Protein AF-A0A2S1FM77-F1 (afdb_monomer)

Mean predicted aligned error: 2.36 Å

Organism: Acinetobacter baumannii (NCBI:txid470)

Radius of gyration: 13.74 Å; Cα contacts (8 Å, |Δi|>4): 172; chains: 1; bounding box: 35×31×36 Å

pLDDT: mean 96.91, std 3.91, range [63.06, 98.75]

Sequence (110 aa):
DTTTPIAMARTVAKVLYGGALTSTSTHTIERWLIGNQTGDATLRAGFPKDWVVGEKTGTCANGGRNDIGFFKAQERDYAVAVYTTAPKLSAVERDELVASVGQVITQLIL

Structure (mmCIF, N/CA/C/O backbone):
data_AF-A0A2S1FM77-F1
#
_entry.id   AF-A0A2S1FM77-F1
#
loop_
_atom_site.group_PDB
_atom_site.id
_atom_site.type_symbol
_atom_site.label_atom_id
_atom_site.label_alt_id
_atom_site.label_comp_id
_atom_site.label_asym_id
_atom_site.label_entity_id
_atom_site.label_seq_id
_atom_site.pdbx_PDB_ins_code
_atom_site.Cartn_x
_atom_site.Cartn_y
_atom_site.Cartn_z
_atom_site.occupancy
_atom_site.B_iso_or_equiv
_atom_site.auth_seq_id
_atom_site.auth_comp_id
_atom_site.auth_asym_id
_atom_site.auth_atom_id
_atom_site.pdbx_PDB_model_num
ATOM 1 N N . ASP A 1 1 ? 19.752 3.960 3.082 1.00 63.06 1 ASP A N 1
ATOM 2 C CA . ASP A 1 1 ? 18.667 4.087 4.066 1.00 63.06 1 ASP A CA 1
ATOM 3 C C . ASP A 1 1 ? 17.465 3.290 3.569 1.00 63.06 1 ASP A C 1
ATOM 5 O O . ASP A 1 1 ? 17.129 3.422 2.397 1.00 63.06 1 ASP A O 1
ATOM 9 N N . THR A 1 2 ? 16.918 2.388 4.387 1.00 89.50 2 THR A N 1
ATOM 10 C CA . THR A 1 2 ? 15.870 1.409 4.018 1.00 89.50 2 THR A CA 1
ATOM 11 C C . THR A 1 2 ? 15.046 1.006 5.246 1.00 89.50 2 THR A C 1
ATOM 13 O O . THR A 1 2 ? 15.523 1.122 6.370 1.00 89.50 2 THR A O 1
ATOM 16 N N . THR A 1 3 ? 13.850 0.446 5.040 1.00 96.25 3 THR A N 1
ATOM 17 C CA . THR A 1 3 ? 12.989 -0.123 6.097 1.00 96.25 3 THR A CA 1
ATOM 18 C C . THR A 1 3 ? 12.638 -1.588 5.802 1.00 96.25 3 THR A C 1
ATOM 20 O O . THR A 1 3 ? 13.032 -2.123 4.768 1.00 96.25 3 THR A O 1
ATOM 23 N N . THR A 1 4 ? 11.882 -2.238 6.690 1.00 97.88 4 THR A N 1
ATOM 24 C CA . THR A 1 4 ? 11.302 -3.573 6.467 1.00 97.88 4 THR A CA 1
ATOM 25 C C . THR A 1 4 ? 9.772 -3.499 6.374 1.00 97.88 4 THR A C 1
ATOM 27 O O . THR A 1 4 ? 9.171 -2.610 6.987 1.00 97.88 4 THR A O 1
ATOM 30 N N . PRO A 1 5 ? 9.105 -4.441 5.674 1.00 98.12 5 PRO A N 1
ATOM 31 C CA . PRO A 1 5 ? 7.643 -4.460 5.583 1.00 98.12 5 PRO A CA 1
ATOM 32 C C . PRO A 1 5 ? 6.954 -4.472 6.954 1.00 98.12 5 PRO A C 1
ATOM 34 O O . PRO A 1 5 ? 6.034 -3.695 7.191 1.00 98.12 5 PRO A O 1
ATOM 37 N N . ILE A 1 6 ? 7.446 -5.281 7.901 1.00 98.31 6 ILE A N 1
ATOM 38 C CA . ILE A 1 6 ? 6.863 -5.361 9.249 1.00 98.31 6 ILE A CA 1
ATOM 39 C C . ILE A 1 6 ? 7.032 -4.059 10.041 1.00 98.31 6 ILE A C 1
ATOM 41 O O . ILE A 1 6 ? 6.113 -3.651 10.752 1.00 98.31 6 ILE A O 1
ATOM 45 N N . ALA A 1 7 ? 8.180 -3.385 9.912 1.00 98.50 7 ALA A N 1
ATOM 46 C CA . ALA A 1 7 ? 8.389 -2.090 10.549 1.00 98.50 7 ALA A CA 1
ATOM 47 C C . ALA A 1 7 ? 7.437 -1.041 9.962 1.00 98.50 7 ALA A C 1
ATOM 49 O O . ALA A 1 7 ? 6.811 -0.298 10.714 1.00 98.50 7 ALA A O 1
ATOM 50 N N . MET A 1 8 ? 7.265 -1.023 8.637 1.00 98.62 8 MET A N 1
ATOM 51 C CA . MET A 1 8 ? 6.369 -0.074 7.982 1.00 98.62 8 MET A CA 1
ATOM 52 C C . MET A 1 8 ? 4.892 -0.333 8.302 1.00 98.62 8 MET A C 1
ATOM 54 O O . MET A 1 8 ? 4.183 0.608 8.643 1.00 98.62 8 MET A O 1
ATOM 58 N N . ALA A 1 9 ? 4.431 -1.587 8.291 1.00 98.56 9 ALA A N 1
ATOM 59 C CA . ALA A 1 9 ? 3.055 -1.920 8.668 1.00 98.56 9 ALA A CA 1
ATOM 60 C C . ALA A 1 9 ? 2.738 -1.485 10.112 1.00 98.56 9 ALA A C 1
ATOM 62 O O . ALA A 1 9 ? 1.681 -0.914 10.376 1.00 98.56 9 ALA A O 1
ATOM 63 N N . ARG A 1 10 ? 3.685 -1.668 11.046 1.00 98.44 10 ARG A N 1
ATOM 64 C CA . ARG A 1 10 ? 3.561 -1.164 12.426 1.00 98.44 10 ARG A CA 1
ATOM 65 C C . ARG A 1 10 ? 3.515 0.360 12.488 1.00 98.44 10 ARG A C 1
ATOM 67 O O . ARG A 1 10 ? 2.738 0.904 13.267 1.00 98.44 10 ARG A O 1
ATOM 74 N N . THR A 1 11 ? 4.315 1.048 11.676 1.00 98.31 11 THR A N 1
ATOM 75 C CA . THR A 1 11 ? 4.266 2.513 11.567 1.00 98.31 11 THR A CA 1
ATOM 76 C C . THR A 1 11 ? 2.908 2.983 11.061 1.00 98.31 11 THR A C 1
ATOM 78 O O . THR A 1 11 ? 2.317 3.859 11.685 1.00 98.31 11 THR A O 1
ATOM 81 N N . VAL A 1 12 ? 2.377 2.374 9.996 1.00 98.44 12 VAL A N 1
ATOM 82 C CA . VAL A 1 12 ? 1.045 2.702 9.467 1.00 98.44 12 VAL A CA 1
ATOM 83 C C . VAL A 1 12 ? -0.027 2.482 10.535 1.00 98.44 12 VAL A C 1
ATOM 85 O O . VAL A 1 12 ? -0.800 3.395 10.814 1.00 98.44 12 VAL A O 1
ATOM 88 N N . ALA A 1 13 ? -0.016 1.331 11.214 1.00 98.19 13 ALA A N 1
ATOM 89 C CA . ALA A 1 13 ? -0.941 1.059 12.314 1.00 98.19 13 ALA A CA 1
ATOM 90 C C . ALA A 1 13 ? -0.826 2.097 13.443 1.00 98.19 13 ALA A C 1
ATOM 92 O O . ALA A 1 13 ? -1.834 2.544 13.979 1.00 98.19 13 ALA A O 1
ATOM 93 N N . LYS A 1 14 ? 0.391 2.532 13.793 1.00 97.81 14 LYS A N 1
ATOM 94 C CA . LYS A 1 14 ? 0.604 3.540 14.839 1.00 97.81 14 LYS A CA 1
ATOM 95 C C . LYS A 1 14 ? 0.093 4.928 14.430 1.00 97.81 14 LYS A C 1
ATOM 97 O O . LYS A 1 14 ? -0.480 5.628 15.263 1.00 97.81 14 LYS A O 1
ATOM 102 N N . VAL A 1 15 ? 0.302 5.315 13.172 1.00 97.62 15 VAL A N 1
ATOM 103 C CA . VAL A 1 15 ? -0.158 6.595 12.607 1.00 97.62 15 VAL A CA 1
ATOM 104 C C . VAL A 1 15 ? -1.683 6.653 12.539 1.00 97.62 15 VAL A C 1
ATOM 106 O O . VAL A 1 15 ? -2.262 7.667 12.921 1.00 97.62 15 VAL A O 1
ATOM 109 N N . LEU A 1 16 ? -2.323 5.573 12.086 1.00 97.00 16 LEU A N 1
ATOM 110 C CA . LEU A 1 16 ? -3.769 5.545 11.871 1.00 97.00 16 LEU A CA 1
ATOM 111 C C . LEU A 1 16 ? -4.551 5.198 13.142 1.00 97.00 16 LEU A C 1
ATOM 113 O O . LEU A 1 16 ? -5.560 5.825 13.435 1.00 97.00 16 LEU A O 1
ATOM 117 N N . TYR A 1 17 ? -4.066 4.248 13.940 1.00 95.38 17 TYR A N 1
ATOM 118 C CA . TYR A 1 17 ? -4.851 3.644 15.025 1.00 95.38 17 TYR A CA 1
ATOM 119 C C . TYR A 1 17 ? -4.169 3.721 16.399 1.00 95.38 17 TYR A C 1
ATOM 121 O O . TYR A 1 17 ? -4.797 3.464 17.421 1.00 95.38 17 TYR A O 1
ATOM 129 N N . GLY A 1 18 ? -2.881 4.076 16.454 1.00 94.38 18 GLY A N 1
ATOM 130 C CA . GLY A 1 18 ? -2.071 4.042 17.679 1.00 94.38 18 GLY A CA 1
ATOM 131 C C . GLY A 1 18 ? -1.905 5.378 18.407 1.00 94.38 18 GLY A C 1
ATOM 132 O O . GLY A 1 18 ? -1.037 5.477 19.271 1.00 94.38 18 GLY A O 1
ATOM 133 N N . GLY A 1 19 ? -2.668 6.414 18.043 1.00 94.69 19 GLY A N 1
ATOM 134 C CA . GLY A 1 19 ? -2.646 7.712 18.731 1.00 94.69 19 GLY A CA 1
ATOM 135 C C . GLY A 1 19 ? -1.368 8.536 18.533 1.00 94.69 19 GLY A C 1
ATOM 136 O O . GLY A 1 19 ? -1.085 9.423 19.332 1.00 94.69 19 GLY A O 1
ATOM 137 N N . ALA A 1 20 ? -0.577 8.269 17.485 1.00 96.38 20 ALA A N 1
ATOM 138 C CA . ALA A 1 20 ? 0.589 9.101 17.162 1.00 96.38 20 ALA A CA 1
ATOM 139 C C . ALA A 1 20 ? 0.220 10.513 16.676 1.00 96.38 20 ALA A C 1
AT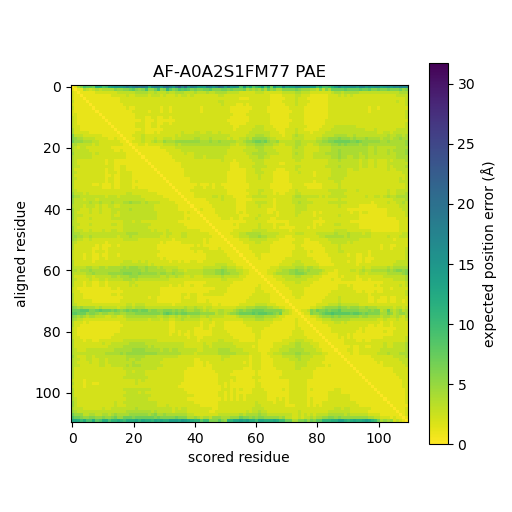OM 141 O O . ALA A 1 20 ? 1.072 11.400 16.681 1.00 96.38 20 ALA A O 1
ATOM 142 N N . LEU A 1 21 ? -1.027 10.709 16.244 1.00 97.56 21 LEU A N 1
ATOM 143 C CA . LEU A 1 21 ? -1.567 11.965 15.742 1.00 97.56 21 LEU A CA 1
ATOM 144 C C . LEU A 1 21 ? -2.858 12.325 16.483 1.00 97.56 21 LEU A C 1
ATOM 146 O O . LEU A 1 21 ? -3.490 11.480 17.116 1.00 97.56 21 LEU A O 1
ATOM 150 N N . THR A 1 22 ? -3.267 13.591 16.375 1.00 98.12 22 THR A N 1
ATOM 151 C CA . THR A 1 22 ? -4.614 14.010 16.782 1.00 98.12 22 THR A CA 1
ATOM 152 C C . THR A 1 22 ? -5.659 13.352 15.882 1.00 98.12 22 THR A C 1
ATOM 154 O O . THR A 1 22 ? -5.384 13.060 14.717 1.00 98.12 22 THR A O 1
ATOM 157 N N . SER A 1 23 ? -6.885 13.186 16.381 1.00 97.00 23 SER A N 1
ATOM 158 C CA . SER A 1 23 ? -7.990 12.597 15.610 1.00 97.00 23 SER A CA 1
ATOM 159 C C . SER A 1 23 ? -8.229 13.305 14.269 1.00 97.00 23 SER A C 1
ATOM 161 O O . SER A 1 23 ? -8.400 12.649 13.244 1.00 97.00 23 SER A O 1
ATOM 163 N N . THR A 1 24 ? -8.165 14.640 14.245 1.00 98.31 24 THR A N 1
ATOM 164 C CA . THR A 1 24 ? -8.300 15.442 13.017 1.00 98.31 24 THR A CA 1
ATOM 165 C C . THR A 1 24 ? -7.199 15.135 11.999 1.00 98.31 24 THR A C 1
ATOM 167 O O . THR A 1 24 ? -7.477 15.002 10.804 1.00 98.31 24 THR A O 1
ATOM 170 N N . SER A 1 25 ? -5.950 15.003 12.451 1.00 98.38 25 SER A N 1
ATOM 171 C CA . SER A 1 25 ? -4.818 14.683 11.576 1.00 98.38 25 SER A CA 1
ATOM 172 C C . SER A 1 25 ? -4.882 13.243 11.071 1.00 98.38 25 SER A C 1
ATOM 174 O O . 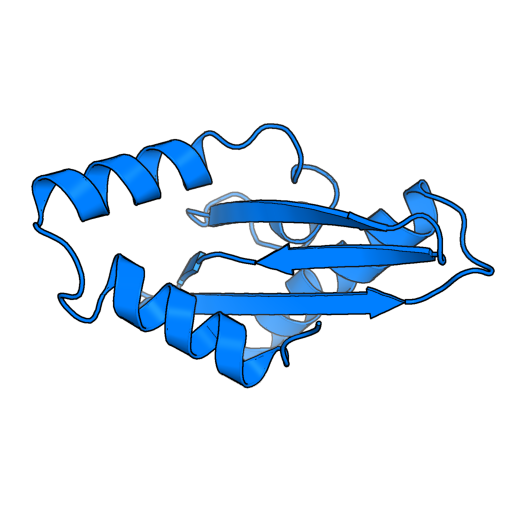SER A 1 25 ? -4.669 13.018 9.881 1.00 98.38 25 SER A O 1
ATOM 176 N N . THR A 1 26 ? -5.247 12.287 11.929 1.00 98.06 26 THR A N 1
ATOM 177 C CA . THR A 1 26 ? -5.498 10.893 11.535 1.00 98.06 26 THR A CA 1
ATOM 178 C C . THR A 1 26 ? -6.548 10.822 10.429 1.00 98.06 26 THR A C 1
ATOM 180 O O . THR A 1 26 ? -6.272 10.283 9.361 1.00 98.06 26 THR A O 1
ATOM 183 N N . HIS A 1 27 ? -7.707 11.456 10.624 1.00 97.44 27 HIS A N 1
ATOM 184 C CA . HIS A 1 27 ? -8.782 11.453 9.631 1.00 97.44 27 HIS A CA 1
ATOM 185 C C . HIS A 1 27 ? -8.378 12.140 8.313 1.00 97.44 27 HIS A C 1
ATOM 187 O O . HIS A 1 27 ? -8.808 11.743 7.229 1.00 97.44 27 HIS A O 1
ATOM 193 N N . THR A 1 28 ? -7.522 13.164 8.385 1.00 98.38 28 THR A N 1
ATOM 194 C CA . THR A 1 28 ? -6.968 13.819 7.191 1.00 98.38 28 THR A CA 1
ATOM 195 C C . THR A 1 28 ? -6.070 12.865 6.402 1.00 98.38 28 THR A C 1
ATOM 197 O O . THR A 1 28 ? -6.234 12.749 5.188 1.00 98.38 28 THR A O 1
ATOM 200 N N . ILE A 1 29 ? -5.168 12.145 7.077 1.00 98.19 29 ILE A N 1
ATOM 201 C CA . ILE A 1 29 ? -4.295 11.156 6.431 1.00 98.19 29 ILE A CA 1
ATOM 202 C C . ILE A 1 29 ? -5.113 10.010 5.838 1.00 98.19 29 ILE A C 1
ATOM 204 O O . ILE A 1 29 ? -4.878 9.653 4.687 1.00 98.19 29 ILE A O 1
ATOM 208 N N . GLU A 1 30 ? -6.090 9.466 6.568 1.00 98.06 30 GLU A N 1
ATOM 209 C CA . GLU A 1 30 ? -6.980 8.423 6.042 1.00 98.06 30 GLU A CA 1
ATOM 210 C C . GLU A 1 30 ? -7.644 8.864 4.737 1.00 98.06 30 GLU A C 1
ATOM 212 O O . GLU A 1 30 ? -7.591 8.147 3.739 1.00 98.06 30 GLU A O 1
ATOM 217 N N . ARG A 1 31 ? -8.210 10.077 4.712 1.00 98.38 31 ARG A N 1
ATOM 218 C CA . ARG A 1 31 ? -8.864 10.621 3.518 1.00 98.38 31 ARG A CA 1
ATOM 219 C C . ARG A 1 31 ? -7.894 10.779 2.351 1.00 98.38 31 ARG A C 1
ATOM 221 O O . ARG 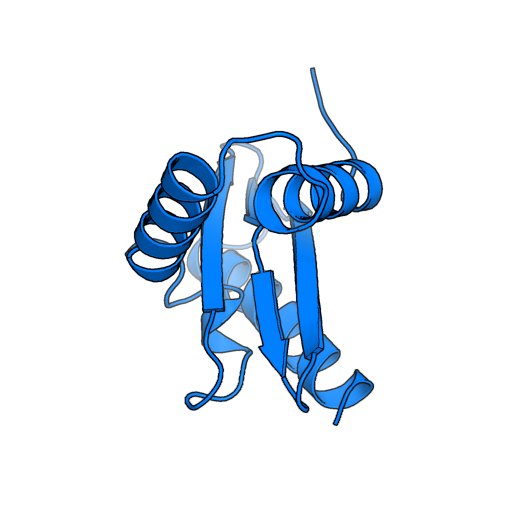A 1 31 ? -8.261 10.480 1.218 1.00 98.38 31 ARG A O 1
ATOM 228 N N . TRP A 1 32 ? -6.676 11.250 2.603 1.00 98.56 32 TRP A N 1
ATOM 229 C CA . TRP A 1 32 ? -5.658 11.375 1.559 1.00 98.56 32 TRP A CA 1
ATOM 230 C C . TRP A 1 32 ? -5.220 10.021 1.005 1.00 98.56 32 TRP A C 1
ATOM 232 O O . TRP A 1 32 ? -5.075 9.890 -0.206 1.00 98.56 32 TRP A O 1
ATOM 242 N N . LEU A 1 33 ? -5.050 9.017 1.868 1.00 98.56 33 LEU A N 1
ATOM 243 C CA . LEU A 1 33 ? -4.694 7.660 1.460 1.00 98.56 33 LEU A CA 1
ATOM 244 C C . LEU A 1 33 ? -5.815 7.001 0.644 1.00 98.56 33 LEU A C 1
ATOM 246 O O . LEU A 1 33 ? -5.540 6.403 -0.392 1.00 98.56 33 LEU A O 1
ATOM 250 N N . ILE A 1 34 ? -7.076 7.149 1.066 1.00 98.38 34 ILE A N 1
ATOM 251 C CA . ILE A 1 34 ? -8.244 6.685 0.294 1.00 98.38 34 ILE A CA 1
ATOM 252 C C . ILE A 1 34 ? -8.297 7.391 -1.068 1.00 98.38 34 ILE A C 1
ATOM 254 O O . ILE A 1 34 ? -8.561 6.769 -2.092 1.00 98.38 34 ILE A O 1
ATOM 258 N N . GLY A 1 35 ? -8.000 8.692 -1.096 1.00 98.25 35 GLY A N 1
ATOM 259 C CA . GLY A 1 35 ? -7.969 9.500 -2.314 1.00 98.25 35 GLY A CA 1
ATOM 260 C C . GLY A 1 35 ? -6.748 9.282 -3.215 1.00 98.25 35 GLY A C 1
ATOM 261 O O . GLY A 1 35 ? -6.616 9.993 -4.212 1.00 98.25 35 GLY A O 1
ATOM 262 N N . ASN A 1 36 ? -5.838 8.352 -2.896 1.00 98.19 36 ASN A N 1
ATOM 263 C CA . ASN A 1 36 ? -4.667 8.107 -3.733 1.00 98.19 36 ASN A CA 1
ATOM 264 C C . ASN A 1 36 ? -5.078 7.576 -5.118 1.00 98.19 36 ASN A C 1
ATOM 266 O O . ASN A 1 36 ? -5.836 6.613 -5.228 1.00 98.19 36 ASN A O 1
ATOM 270 N N . GLN A 1 37 ? -4.518 8.179 -6.170 1.00 97.62 37 GLN A N 1
ATOM 271 C CA . GLN A 1 37 ? -4.794 7.845 -7.577 1.00 97.62 37 GLN A CA 1
ATOM 272 C C . GLN A 1 37 ? -3.731 6.930 -8.205 1.00 97.62 37 GLN A C 1
ATOM 274 O O . GLN A 1 37 ? -3.822 6.569 -9.372 1.00 97.62 37 GLN A O 1
ATOM 279 N N . THR A 1 38 ? -2.675 6.588 -7.461 1.00 97.50 38 THR A N 1
ATOM 280 C CA . THR A 1 38 ? -1.506 5.877 -8.014 1.00 97.50 38 THR A CA 1
ATOM 281 C C . THR A 1 38 ? -1.503 4.371 -7.755 1.00 97.50 38 THR A C 1
ATOM 283 O O . THR A 1 38 ? -0.558 3.703 -8.178 1.00 97.50 38 THR A O 1
ATOM 286 N N . GLY A 1 39 ? -2.505 3.848 -7.039 1.00 96.56 39 GLY A N 1
ATOM 287 C CA . GLY A 1 39 ? -2.559 2.454 -6.582 1.00 96.56 39 GLY A CA 1
ATOM 288 C C . GLY A 1 39 ? -3.678 1.603 -7.175 1.00 96.56 39 GLY A C 1
ATOM 289 O O . GLY A 1 39 ? -3.868 0.466 -6.752 1.00 96.56 39 GLY A O 1
ATOM 290 N N . ASP A 1 40 ? -4.414 2.110 -8.170 1.00 97.50 40 ASP A N 1
ATOM 291 C CA . ASP A 1 40 ? -5.551 1.385 -8.759 1.00 97.50 40 ASP A CA 1
ATOM 292 C C . ASP A 1 40 ? -5.159 0.039 -9.381 1.00 97.50 40 ASP A C 1
ATOM 294 O O . ASP A 1 40 ? -5.967 -0.887 -9.376 1.00 97.50 40 ASP A O 1
ATOM 298 N N . ALA A 1 41 ? -3.923 -0.077 -9.877 1.00 98.19 41 ALA A N 1
ATOM 299 C CA . ALA A 1 41 ? -3.373 -1.291 -10.481 1.00 98.19 41 ALA A CA 1
ATOM 300 C C . ALA A 1 41 ? -2.524 -2.149 -9.517 1.00 98.19 41 ALA A C 1
ATOM 302 O O . ALA A 1 41 ? -2.048 -3.204 -9.920 1.00 98.19 41 ALA A O 1
ATOM 303 N N . THR A 1 42 ? -2.309 -1.715 -8.268 1.00 98.19 42 THR A N 1
ATOM 304 C CA . THR A 1 42 ? -1.441 -2.399 -7.287 1.00 98.19 42 THR A CA 1
ATOM 305 C C . THR A 1 42 ? -2.268 -3.128 -6.228 1.00 98.19 42 THR A C 1
ATOM 307 O O . THR A 1 42 ? -3.153 -3.899 -6.593 1.00 98.19 42 THR A O 1
ATOM 310 N N . LEU A 1 43 ? -2.034 -2.926 -4.919 1.00 97.12 43 LEU A N 1
ATOM 311 C CA . LEU A 1 43 ? -2.746 -3.658 -3.861 1.00 97.12 43 LEU A CA 1
ATOM 312 C C . LEU A 1 43 ? -4.265 -3.558 -4.020 1.00 97.12 43 LEU A C 1
ATOM 314 O O . LEU A 1 43 ? -4.969 -4.554 -3.866 1.00 97.12 43 LEU A O 1
ATOM 318 N N . ARG A 1 44 ? -4.768 -2.373 -4.389 1.00 97.62 44 ARG A N 1
ATOM 319 C CA . ARG A 1 44 ? -6.201 -2.115 -4.582 1.00 97.62 44 ARG A CA 1
ATOM 320 C C . ARG A 1 44 ? -6.823 -2.974 -5.687 1.00 97.62 44 ARG A C 1
ATOM 322 O O . ARG A 1 44 ? -8.006 -3.297 -5.606 1.00 97.62 44 ARG A O 1
ATOM 329 N N . ALA A 1 45 ? -6.058 -3.368 -6.706 1.00 98.19 45 ALA A N 1
ATOM 330 C CA . ALA A 1 45 ? -6.543 -4.267 -7.753 1.00 98.19 45 ALA A CA 1
ATOM 331 C C . ALA A 1 45 ? -6.776 -5.695 -7.237 1.00 98.19 45 ALA A C 1
ATOM 333 O O . ALA A 1 45 ? -7.605 -6.411 -7.797 1.00 98.19 45 ALA A O 1
ATOM 334 N N . GLY A 1 46 ? -6.063 -6.096 -6.180 1.00 97.62 46 GLY A N 1
ATOM 335 C CA . GLY A 1 46 ? -6.174 -7.421 -5.578 1.00 97.62 46 GLY A CA 1
ATOM 336 C C . GLY A 1 46 ? -7.259 -7.568 -4.515 1.00 97.62 46 GLY A C 1
ATOM 337 O O . GLY A 1 46 ? -7.627 -8.695 -4.197 1.00 97.62 46 GLY A O 1
ATOM 338 N N . PHE A 1 47 ? -7.774 -6.461 -3.976 1.00 98.00 47 PHE A N 1
ATOM 339 C CA . PHE A 1 47 ? -8.808 -6.475 -2.941 1.00 98.00 47 PHE A CA 1
ATOM 340 C C . PHE A 1 47 ? -10.238 -6.445 -3.520 1.00 98.00 47 PHE A C 1
ATOM 342 O O . PHE A 1 47 ? -10.452 -5.916 -4.619 1.00 98.00 47 PHE A O 1
ATOM 349 N N . PRO A 1 48 ? -11.241 -6.968 -2.782 1.00 96.81 48 PRO A N 1
ATOM 350 C CA . PRO A 1 48 ? -12.654 -6.783 -3.096 1.00 96.81 48 PRO A CA 1
ATOM 351 C C . PRO A 1 48 ? -13.023 -5.305 -3.266 1.00 96.81 48 PRO A C 1
ATOM 353 O O . PRO A 1 48 ? -12.504 -4.430 -2.573 1.00 96.81 48 PRO A O 1
ATOM 356 N N . LYS A 1 49 ? -13.924 -5.015 -4.211 1.00 94.00 49 LYS A N 1
ATOM 357 C CA . LYS A 1 49 ? -14.277 -3.635 -4.595 1.00 94.00 49 LYS A CA 1
ATOM 358 C C . LYS A 1 49 ? -15.104 -2.889 -3.549 1.00 94.00 49 LYS A C 1
ATOM 360 O O . LYS A 1 49 ? -15.185 -1.668 -3.609 1.00 94.00 49 LYS A O 1
ATOM 365 N N . ASP A 1 50 ? -15.723 -3.614 -2.631 1.00 94.12 50 ASP A N 1
ATOM 366 C CA . ASP A 1 50 ? -16.503 -3.090 -1.513 1.00 94.12 50 ASP A CA 1
ATOM 367 C C . ASP A 1 50 ? -15.638 -2.738 -0.292 1.00 94.12 50 ASP A C 1
ATOM 369 O O . ASP A 1 50 ? -16.119 -2.079 0.630 1.00 94.12 50 ASP A O 1
ATOM 373 N N . TRP A 1 51 ? -14.358 -3.125 -0.278 1.00 96.50 51 TRP A N 1
ATOM 374 C CA . TRP A 1 51 ? -13.453 -2.761 0.806 1.00 96.50 51 TRP A CA 1
ATOM 375 C C . TRP A 1 51 ? -13.013 -1.305 0.698 1.00 96.50 51 TRP A C 1
ATOM 377 O O . TRP A 1 51 ? -12.634 -0.810 -0.365 1.00 96.50 51 TRP A O 1
ATOM 387 N N . VAL A 1 52 ? -12.979 -0.625 1.843 1.00 97.12 52 VAL A N 1
ATOM 388 C CA . VAL A 1 52 ? -12.321 0.679 1.947 1.00 97.12 52 VAL A CA 1
ATOM 389 C C . VAL A 1 52 ? -10.821 0.437 2.027 1.00 97.12 52 VAL A C 1
ATOM 391 O O . VAL A 1 52 ? -10.348 -0.213 2.959 1.00 97.12 52 VAL A O 1
ATOM 394 N N . VAL A 1 53 ? -10.079 0.981 1.066 1.00 98.31 53 VAL A N 1
ATOM 395 C CA . VAL A 1 53 ? -8.621 0.859 0.974 1.00 98.31 53 VAL A CA 1
ATOM 396 C C . VAL A 1 53 ? -8.025 2.256 0.890 1.00 98.31 53 VAL A C 1
ATOM 398 O O . VAL A 1 53 ? -8.428 3.052 0.044 1.00 98.31 53 VAL A O 1
ATOM 401 N N . GLY A 1 54 ? -7.060 2.549 1.755 1.00 98.44 54 GLY A N 1
ATOM 402 C CA . GLY A 1 54 ? -6.255 3.759 1.669 1.00 98.44 54 GLY A CA 1
ATOM 403 C C . GLY A 1 54 ? -4.784 3.395 1.645 1.00 98.44 54 GLY A C 1
ATOM 404 O O . GLY A 1 54 ? -4.284 2.796 2.594 1.00 98.44 54 GLY A O 1
ATOM 405 N N . GLU A 1 55 ? -4.078 3.770 0.583 1.00 98.56 55 GLU A N 1
ATOM 406 C CA . GLU A 1 55 ? -2.681 3.384 0.401 1.00 98.56 55 GLU A CA 1
ATOM 407 C C . GLU A 1 55 ? -1.817 4.465 -0.244 1.00 98.56 55 GLU A C 1
ATOM 409 O O . GLU A 1 55 ? -2.295 5.509 -0.699 1.00 98.56 55 GLU A O 1
ATOM 414 N N . LYS A 1 56 ? -0.509 4.216 -0.234 1.00 98.62 56 LYS A N 1
ATOM 415 C CA . LYS A 1 56 ? 0.463 4.972 -0.996 1.00 98.62 56 LYS A CA 1
ATOM 416 C C . LYS A 1 56 ? 1.464 4.041 -1.666 1.00 98.62 56 LYS A C 1
ATOM 418 O O . LYS A 1 56 ? 2.297 3.408 -1.016 1.00 98.62 56 LYS A O 1
ATOM 423 N N . THR A 1 57 ? 1.492 4.122 -2.990 1.00 98.56 57 THR A N 1
ATOM 424 C CA . THR A 1 57 ? 2.498 3.425 -3.796 1.00 98.56 57 THR A CA 1
ATOM 425 C C . THR A 1 57 ? 3.890 4.071 -3.789 1.00 98.56 57 THR A C 1
ATOM 427 O O . THR A 1 57 ? 4.040 5.286 -3.601 1.00 98.56 57 THR A O 1
ATOM 430 N N . GLY A 1 58 ? 4.914 3.264 -4.078 1.00 98.12 58 GLY A N 1
ATOM 431 C CA . GLY A 1 58 ? 6.286 3.692 -4.351 1.00 98.12 58 GLY A CA 1
ATOM 432 C C . GLY A 1 58 ? 6.911 2.897 -5.499 1.00 98.12 58 GLY A C 1
ATOM 433 O O . GLY A 1 58 ? 6.683 1.697 -5.630 1.00 98.12 58 GLY A O 1
ATOM 434 N N . THR A 1 59 ? 7.715 3.561 -6.328 1.00 97.69 59 THR A N 1
ATOM 435 C CA . THR A 1 59 ? 8.404 2.952 -7.478 1.00 97.69 59 THR A CA 1
ATOM 436 C C . THR A 1 59 ? 9.879 3.312 -7.428 1.00 97.69 59 THR A C 1
ATOM 438 O O . THR A 1 59 ? 10.227 4.468 -7.189 1.00 97.69 59 THR A O 1
ATOM 441 N N . CYS A 1 60 ? 10.754 2.335 -7.656 1.00 95.12 60 CYS A N 1
ATOM 442 C CA . CYS A 1 60 ? 12.199 2.521 -7.585 1.00 95.12 60 CYS A CA 1
ATOM 443 C C . CYS A 1 60 ? 12.868 2.147 -8.915 1.00 95.12 60 CYS A C 1
ATOM 445 O O . CYS A 1 60 ? 12.478 1.181 -9.575 1.00 95.12 60 CYS A O 1
ATOM 447 N N . ALA A 1 61 ? 13.922 2.881 -9.286 1.00 94.81 61 ALA A N 1
ATOM 448 C CA . ALA A 1 61 ? 14.659 2.665 -10.535 1.00 94.81 61 ALA A CA 1
ATOM 449 C C . ALA A 1 61 ? 15.311 1.271 -10.630 1.00 94.81 61 ALA A C 1
ATOM 451 O O . ALA A 1 61 ? 15.497 0.747 -11.722 1.00 94.81 61 ALA A O 1
ATOM 452 N N . ASN A 1 62 ? 15.603 0.638 -9.492 1.00 95.12 62 ASN A N 1
ATOM 453 C CA . ASN A 1 62 ? 16.187 -0.704 -9.402 1.00 95.12 62 ASN A CA 1
ATOM 454 C C . ASN A 1 62 ? 15.170 -1.851 -9.589 1.00 95.12 62 ASN A C 1
ATOM 456 O O . ASN A 1 62 ? 15.460 -2.988 -9.222 1.00 95.12 62 ASN A O 1
ATOM 460 N N . GLY A 1 63 ? 13.969 -1.570 -10.101 1.00 97.12 63 GLY A N 1
ATOM 461 C CA . GLY A 1 63 ? 12.912 -2.573 -10.230 1.00 97.12 63 GLY A CA 1
ATOM 462 C C . GLY A 1 63 ? 12.029 -2.723 -8.992 1.0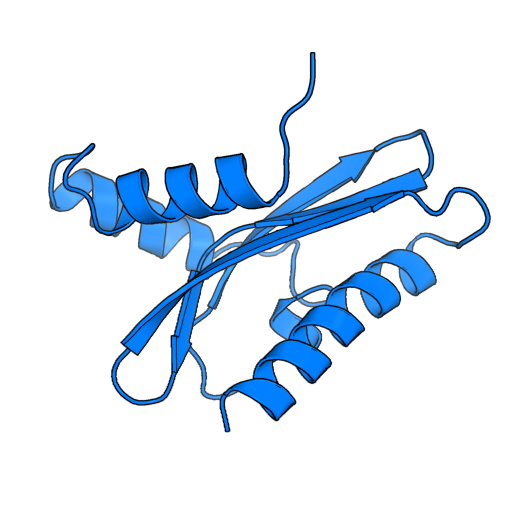0 97.12 63 GLY A C 1
ATOM 463 O O . GLY A 1 63 ? 11.263 -3.681 -8.914 1.00 97.12 63 GLY A O 1
ATOM 464 N N . GLY A 1 64 ? 12.136 -1.816 -8.018 1.00 97.62 64 GLY A N 1
ATOM 465 C CA . GLY A 1 64 ? 11.285 -1.823 -6.832 1.00 97.62 64 GLY A CA 1
ATOM 466 C C . GLY A 1 64 ? 9.857 -1.362 -7.123 1.00 97.62 64 GLY A C 1
ATOM 467 O O . GLY A 1 64 ? 9.658 -0.373 -7.839 1.00 97.62 64 GLY A O 1
ATOM 468 N N . ARG A 1 65 ? 8.872 -2.056 -6.545 1.00 98.31 65 ARG A N 1
ATOM 469 C CA . ARG A 1 65 ? 7.463 -1.644 -6.537 1.00 98.31 65 ARG A CA 1
ATOM 470 C C . ARG A 1 65 ? 6.846 -1.959 -5.180 1.00 98.31 65 ARG A C 1
ATOM 472 O O . ARG A 1 65 ? 6.852 -3.109 -4.738 1.00 98.31 65 ARG A O 1
ATOM 479 N N . ASN A 1 66 ? 6.369 -0.916 -4.515 1.00 98.25 66 ASN A N 1
ATOM 480 C CA . ASN A 1 66 ? 5.921 -0.953 -3.131 1.00 98.25 66 ASN A CA 1
ATOM 481 C C . ASN A 1 66 ? 4.524 -0.360 -3.026 1.00 98.25 66 ASN A C 1
ATOM 483 O O . ASN A 1 66 ? 4.165 0.528 -3.803 1.00 98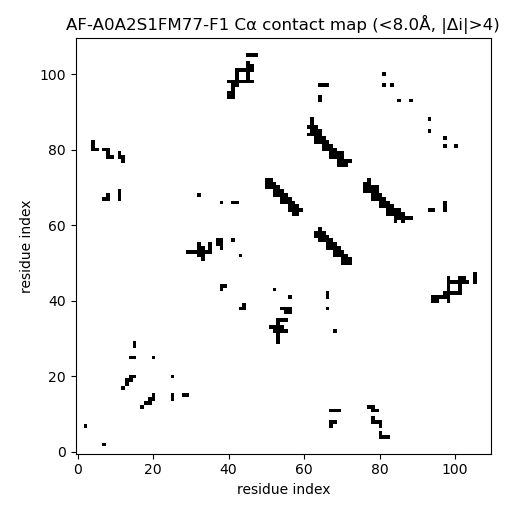.25 66 ASN A O 1
ATOM 487 N N . ASP A 1 67 ? 3.789 -0.794 -2.015 1.00 98.69 67 ASP A N 1
ATOM 488 C CA . ASP A 1 67 ? 2.473 -0.267 -1.704 1.00 98.69 67 ASP A CA 1
ATOM 489 C C . ASP A 1 67 ? 2.162 -0.494 -0.219 1.00 98.69 67 ASP A C 1
ATOM 491 O O . ASP A 1 67 ? 2.337 -1.601 0.298 1.00 98.69 67 ASP A O 1
ATOM 495 N N . ILE A 1 68 ? 1.805 0.570 0.499 1.00 98.75 68 ILE A N 1
ATOM 496 C CA . ILE A 1 68 ? 1.620 0.552 1.956 1.00 98.75 68 ILE A CA 1
ATOM 497 C C . ILE A 1 68 ? 0.362 1.318 2.339 1.00 98.75 68 ILE A C 1
ATOM 499 O O . ILE A 1 68 ? 0.034 2.323 1.716 1.00 98.75 68 ILE A O 1
ATOM 503 N N . GLY A 1 69 ? -0.313 0.906 3.405 1.00 98.50 69 GLY A N 1
ATOM 504 C CA . GLY A 1 69 ? -1.536 1.574 3.820 1.00 98.50 69 GLY A CA 1
ATOM 505 C C . GLY A 1 69 ? -2.398 0.725 4.728 1.00 98.50 69 GLY A C 1
ATOM 506 O O . GLY A 1 69 ? -1.897 -0.033 5.561 1.00 98.50 69 GLY A O 1
ATOM 507 N N . PHE A 1 70 ? -3.704 0.858 4.561 1.00 98.56 70 PHE A N 1
ATOM 508 C CA . PHE A 1 70 ? -4.701 0.124 5.312 1.00 98.56 70 PHE A CA 1
ATOM 509 C C . PHE A 1 70 ? -5.844 -0.350 4.420 1.00 98.56 70 PHE A C 1
ATOM 511 O O . PHE A 1 70 ? -6.093 0.196 3.343 1.00 98.56 70 PHE A O 1
ATOM 518 N N . PHE A 1 71 ? -6.567 -1.346 4.915 1.00 98.06 71 PHE A N 1
ATOM 519 C CA . PHE A 1 71 ? -7.857 -1.745 4.373 1.00 98.06 71 PHE A CA 1
ATOM 520 C C . PHE A 1 71 ? -8.808 -2.124 5.510 1.00 98.06 71 PHE A C 1
ATOM 522 O O . PHE A 1 71 ? -8.366 -2.472 6.610 1.00 98.06 71 PHE A O 1
ATOM 529 N N . LYS A 1 72 ? -10.112 -2.047 5.243 1.00 96.94 72 LYS A N 1
ATOM 530 C CA . LYS A 1 72 ? -11.171 -2.423 6.187 1.00 96.94 72 LYS A CA 1
ATOM 531 C C . LYS A 1 72 ? -11.892 -3.668 5.688 1.00 96.94 72 LYS A C 1
ATOM 533 O O . LYS A 1 72 ? -12.379 -3.668 4.561 1.00 96.94 72 LYS A O 1
ATOM 538 N N . ALA A 1 73 ? -11.952 -4.707 6.518 1.00 95.50 73 ALA A N 1
ATOM 539 C CA . ALA A 1 73 ? -12.589 -5.983 6.197 1.00 95.50 73 ALA A CA 1
ATOM 540 C C . ALA A 1 73 ? -13.138 -6.651 7.468 1.00 95.50 73 ALA A C 1
ATOM 542 O O . ALA A 1 73 ? -12.495 -6.593 8.511 1.00 95.50 73 ALA A O 1
ATOM 543 N N . GLN A 1 74 ? -14.303 -7.306 7.387 1.00 90.00 74 GLN A N 1
ATOM 544 C CA . GLN A 1 74 ? -14.908 -8.072 8.496 1.00 90.00 74 GLN A CA 1
ATOM 545 C C . GLN A 1 74 ? -14.951 -7.322 9.846 1.00 90.00 74 GLN A C 1
ATOM 547 O O . GLN A 1 74 ? -14.520 -7.851 10.872 1.00 90.00 74 GLN A O 1
ATOM 552 N N . GLU A 1 75 ? -15.438 -6.076 9.853 1.00 89.88 75 GLU A N 1
ATOM 553 C CA . GLU A 1 75 ? -15.502 -5.224 11.059 1.00 89.88 75 GLU A CA 1
ATOM 554 C C . GLU A 1 75 ? -14.131 -4.947 11.715 1.00 89.88 75 GLU A C 1
ATOM 556 O O . GLU A 1 75 ? -14.044 -4.621 12.902 1.00 89.88 75 GLU A O 1
ATOM 561 N N . ARG A 1 76 ? -13.036 -5.096 10.959 1.00 93.88 76 ARG A N 1
ATOM 562 C CA . ARG A 1 76 ? -11.662 -4.878 11.421 1.00 93.88 76 ARG A CA 1
ATOM 563 C C . ARG A 1 76 ? -10.890 -3.967 10.476 1.00 93.88 76 ARG A C 1
ATOM 565 O O . ARG A 1 76 ? -11.034 -4.022 9.254 1.00 93.88 76 ARG A O 1
ATOM 572 N N . ASP A 1 77 ? -10.004 -3.184 11.078 1.00 95.69 77 ASP A N 1
ATOM 573 C CA . ASP A 1 77 ? -9.062 -2.318 10.383 1.00 95.69 77 ASP A CA 1
ATOM 574 C C . ASP A 1 77 ? -7.677 -2.984 10.344 1.00 95.69 77 ASP A C 1
ATOM 576 O O . ASP A 1 77 ? -7.126 -3.376 11.377 1.00 95.69 77 ASP A O 1
ATOM 580 N N . TYR A 1 78 ? -7.095 -3.102 9.151 1.00 97.62 78 TYR A N 1
ATOM 581 C CA . TYR A 1 78 ? -5.802 -3.750 8.931 1.00 97.62 78 TYR A CA 1
ATOM 582 C C . TYR A 1 78 ? -4.780 -2.757 8.396 1.00 97.62 78 TYR A C 1
ATOM 584 O O . TYR A 1 78 ? -5.093 -1.956 7.523 1.00 97.62 78 TYR A O 1
ATOM 592 N N . ALA A 1 79 ? -3.535 -2.850 8.865 1.00 98.2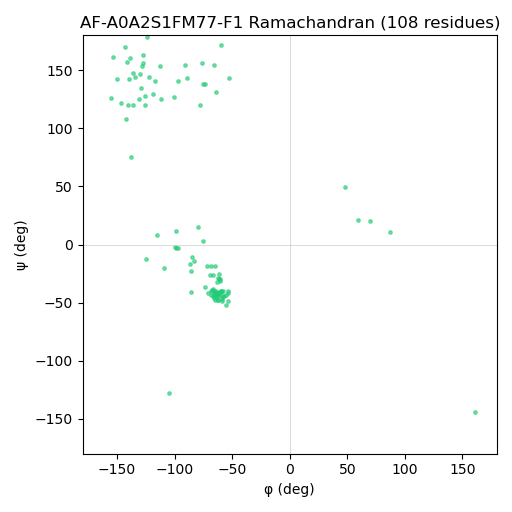5 79 ALA A N 1
ATOM 593 C CA . ALA A 1 79 ? -2.394 -2.194 8.231 1.00 98.25 79 ALA A CA 1
ATOM 594 C C . ALA A 1 79 ? -1.658 -3.185 7.322 1.00 98.25 79 ALA A C 1
ATOM 596 O O . ALA A 1 79 ? -1.464 -4.347 7.684 1.00 98.25 79 ALA A O 1
ATOM 597 N N . VAL A 1 80 ? -1.208 -2.716 6.162 1.00 98.50 80 VAL A N 1
ATOM 598 C CA . VAL A 1 80 ? -0.519 -3.518 5.148 1.00 98.50 80 VAL A CA 1
ATOM 599 C C . VAL A 1 80 ? 0.713 -2.782 4.637 1.00 98.50 80 VAL A C 1
ATOM 601 O O . VAL A 1 80 ? 0.727 -1.557 4.510 1.00 98.50 80 VAL A O 1
ATOM 604 N N . ALA A 1 81 ? 1.769 -3.536 4.351 1.00 98.75 81 ALA A N 1
ATOM 605 C CA . ALA A 1 81 ? 2.944 -3.015 3.676 1.00 98.75 81 ALA A CA 1
ATOM 606 C C . ALA A 1 81 ? 3.554 -4.089 2.777 1.00 98.75 81 ALA A C 1
ATOM 608 O O . ALA A 1 81 ? 3.958 -5.150 3.253 1.00 98.75 81 ALA A O 1
ATOM 609 N N . VAL A 1 82 ? 3.650 -3.789 1.486 1.00 98.56 82 VAL A N 1
ATOM 610 C CA . VAL A 1 82 ? 4.239 -4.653 0.465 1.00 98.56 82 VAL A CA 1
ATOM 611 C C . VAL A 1 82 ? 5.433 -3.946 -0.151 1.00 98.56 82 VAL A C 1
ATOM 613 O O . VAL A 1 82 ? 5.352 -2.794 -0.570 1.00 98.56 82 VAL A O 1
ATOM 616 N N . TYR A 1 83 ? 6.552 -4.660 -0.208 1.00 98.25 83 TYR A N 1
ATOM 617 C CA . TYR A 1 83 ? 7.773 -4.225 -0.871 1.00 98.25 83 TYR A CA 1
ATOM 618 C C . TYR A 1 83 ? 8.247 -5.355 -1.772 1.00 98.25 83 TYR A C 1
ATOM 620 O O . TYR A 1 83 ? 8.453 -6.475 -1.305 1.00 98.25 83 TYR A O 1
ATOM 628 N N . THR A 1 84 ? 8.436 -5.063 -3.052 1.00 97.75 84 THR A N 1
ATOM 629 C CA . THR A 1 84 ? 8.978 -6.016 -4.024 1.00 97.75 84 THR A CA 1
ATOM 630 C C . THR A 1 84 ? 10.162 -5.395 -4.748 1.00 97.75 84 THR A C 1
ATOM 632 O O . THR A 1 84 ? 10.298 -4.173 -4.825 1.00 97.75 84 THR A O 1
ATOM 635 N N . THR A 1 85 ? 11.058 -6.223 -5.277 1.00 97.31 85 THR A N 1
ATOM 636 C CA . THR A 1 85 ? 12.126 -5.783 -6.181 1.00 97.31 85 THR A CA 1
ATOM 637 C C . THR A 1 85 ? 12.309 -6.848 -7.246 1.00 97.31 85 THR A C 1
ATOM 639 O O . THR A 1 85 ? 12.792 -7.941 -6.967 1.00 97.31 85 THR A O 1
ATOM 642 N N . ALA A 1 86 ? 11.885 -6.529 -8.465 1.00 97.69 86 ALA A N 1
ATOM 643 C CA . ALA A 1 86 ? 11.856 -7.457 -9.587 1.00 97.69 86 ALA A CA 1
ATOM 644 C C . ALA A 1 86 ? 12.355 -6.747 -10.859 1.00 97.69 86 ALA A C 1
ATOM 646 O O . ALA A 1 86 ? 11.559 -6.383 -11.722 1.00 97.69 86 ALA A O 1
ATOM 647 N N . PRO A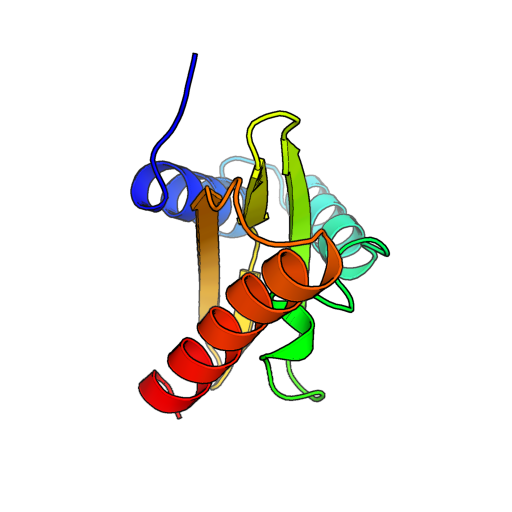 1 87 ? 13.676 -6.516 -10.999 1.00 97.69 87 PRO A N 1
ATOM 648 C CA . PRO A 1 87 ? 14.242 -5.704 -12.084 1.00 97.69 87 PRO A CA 1
ATOM 649 C C . PRO A 1 87 ? 14.044 -6.292 -13.484 1.00 97.69 87 PRO A C 1
ATOM 651 O O . PRO A 1 87 ? 14.168 -5.570 -14.466 1.00 97.69 87 PRO A O 1
ATOM 654 N N . LYS A 1 88 ? 13.747 -7.592 -13.581 1.00 98.25 88 LYS A N 1
ATOM 655 C CA . LYS A 1 88 ? 13.477 -8.272 -14.854 1.00 98.25 88 LYS A CA 1
ATOM 656 C C . LYS A 1 88 ? 12.032 -8.108 -15.333 1.00 98.25 88 LYS A C 1
ATOM 658 O O . LYS A 1 88 ? 11.765 -8.418 -16.484 1.00 98.25 88 LYS A O 1
ATOM 663 N N . LEU A 1 89 ? 11.128 -7.654 -14.463 1.00 98.31 89 LEU A N 1
ATOM 664 C CA . LEU A 1 89 ? 9.725 -7.434 -14.793 1.00 98.31 89 LEU A CA 1
ATOM 665 C C . LEU A 1 89 ? 9.513 -6.010 -15.323 1.00 98.31 89 LEU A C 1
ATOM 667 O O . LEU A 1 89 ? 10.101 -5.030 -14.837 1.00 98.31 89 LEU A O 1
ATOM 671 N N . SER A 1 90 ? 8.619 -5.880 -16.296 1.00 98.25 90 SER A N 1
ATOM 672 C CA . SER A 1 90 ? 8.091 -4.598 -16.756 1.00 98.25 90 SER A CA 1
ATOM 673 C C . SER A 1 90 ? 7.381 -3.844 -15.621 1.00 98.25 90 SER A C 1
ATOM 675 O O . SER A 1 90 ? 7.208 -4.350 -14.511 1.00 98.25 90 SER A O 1
ATOM 677 N N . ALA A 1 91 ? 7.009 -2.585 -15.862 1.00 97.62 91 ALA A N 1
ATOM 678 C CA . ALA A 1 91 ? 6.259 -1.809 -14.872 1.00 97.62 91 ALA A CA 1
ATOM 679 C C . ALA A 1 91 ? 4.879 -2.430 -14.590 1.00 97.62 91 ALA A C 1
ATOM 681 O O . ALA A 1 91 ? 4.504 -2.553 -13.429 1.00 97.62 91 ALA A O 1
ATOM 682 N N . VAL A 1 92 ? 4.187 -2.887 -15.640 1.00 98.25 92 VAL A N 1
ATOM 683 C CA . VAL A 1 92 ? 2.861 -3.517 -15.542 1.00 98.25 92 VAL A CA 1
ATOM 684 C C . VAL A 1 92 ? 2.935 -4.834 -14.772 1.00 98.25 92 VAL A C 1
ATOM 686 O O . VAL A 1 92 ? 2.204 -5.013 -13.808 1.00 98.25 92 VAL A O 1
ATOM 689 N N . GLU A 1 93 ? 3.890 -5.710 -15.097 1.00 98.56 93 GLU A N 1
ATOM 690 C CA . GLU A 1 93 ? 4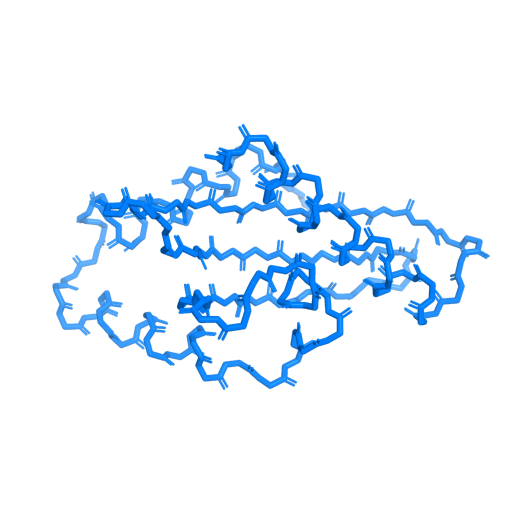.073 -6.979 -14.368 1.00 98.56 93 GLU A CA 1
ATOM 691 C C . GLU A 1 93 ? 4.426 -6.757 -12.886 1.00 98.56 93 GLU A C 1
ATOM 693 O O . GLU A 1 93 ? 4.108 -7.578 -12.028 1.00 98.56 93 GLU A O 1
ATOM 698 N N . ARG A 1 94 ? 5.086 -5.640 -12.552 1.00 98.69 94 ARG A N 1
ATOM 699 C CA . ARG A 1 94 ? 5.352 -5.265 -11.155 1.00 98.69 94 ARG A CA 1
ATOM 700 C C . ARG A 1 94 ? 4.106 -4.759 -10.436 1.00 98.69 94 ARG A C 1
ATOM 702 O O . ARG A 1 94 ? 3.966 -5.040 -9.247 1.00 98.69 94 ARG A O 1
ATOM 709 N N . ASP A 1 95 ? 3.228 -4.033 -11.121 1.00 98.69 95 ASP A N 1
ATOM 710 C CA . ASP A 1 95 ? 1.919 -3.663 -10.577 1.00 98.69 95 ASP A CA 1
ATOM 711 C C . ASP A 1 95 ? 1.083 -4.922 -10.297 1.00 98.69 95 ASP A C 1
ATOM 713 O O . ASP A 1 95 ? 0.616 -5.109 -9.173 1.00 98.69 95 ASP A O 1
ATOM 717 N N . GLU A 1 96 ? 1.013 -5.842 -11.264 1.00 98.62 96 GLU A N 1
ATOM 718 C CA . GLU A 1 96 ? 0.326 -7.134 -11.141 1.00 98.62 96 GLU A CA 1
ATOM 719 C C . GLU A 1 96 ? 0.900 -8.003 -10.015 1.00 98.62 96 GLU A C 1
ATOM 721 O O . GLU A 1 96 ? 0.148 -8.619 -9.256 1.00 98.62 96 GLU A O 1
ATOM 726 N N . LEU A 1 97 ? 2.227 -8.018 -9.846 1.00 98.69 97 LEU A N 1
ATOM 727 C CA . LEU A 1 97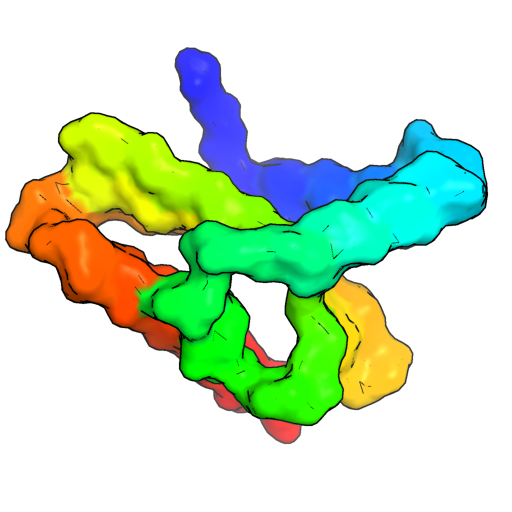 ? 2.871 -8.715 -8.736 1.00 98.69 97 LEU A CA 1
ATOM 728 C C . LEU A 1 97 ? 2.381 -8.173 -7.388 1.00 98.69 97 LEU A C 1
ATOM 730 O O . LEU A 1 97 ? 2.037 -8.958 -6.506 1.00 98.69 97 LEU A O 1
ATOM 734 N N . VAL A 1 98 ? 2.300 -6.851 -7.217 1.00 98.69 98 VAL A N 1
ATOM 735 C CA . VAL A 1 98 ? 1.771 -6.253 -5.982 1.00 98.69 98 VAL A CA 1
ATOM 736 C C . VAL A 1 98 ? 0.270 -6.528 -5.826 1.00 98.69 98 VAL A C 1
ATOM 738 O O . VAL A 1 98 ? -0.172 -6.851 -4.723 1.00 98.69 98 VAL A O 1
ATOM 741 N N . ALA A 1 99 ? -0.507 -6.482 -6.910 1.00 98.75 99 ALA A N 1
ATOM 742 C CA . ALA A 1 99 ? -1.927 -6.835 -6.895 1.00 98.75 99 ALA A CA 1
ATOM 743 C C . ALA A 1 99 ? -2.168 -8.283 -6.444 1.00 98.75 99 ALA A C 1
ATOM 745 O O . ALA A 1 99 ? -3.063 -8.536 -5.636 1.00 98.75 99 ALA A O 1
ATOM 746 N N . SER A 1 100 ? -1.335 -9.230 -6.884 1.00 98.69 100 SER A N 1
ATOM 747 C CA . SER A 1 100 ? -1.434 -10.635 -6.467 1.00 98.69 100 SER A CA 1
ATOM 748 C C . SER A 1 100 ? -1.263 -10.820 -4.955 1.00 98.69 100 SER A C 1
ATOM 750 O O . SER A 1 100 ? -1.912 -11.679 -4.363 1.00 98.69 100 SER A O 1
ATOM 752 N N . VAL A 1 101 ? -0.471 -9.967 -4.291 1.00 98.31 101 VAL A N 1
ATOM 753 C CA . VAL A 1 101 ? -0.352 -9.990 -2.825 1.00 98.31 101 VAL A CA 1
ATOM 754 C C . VAL A 1 101 ? -1.674 -9.589 -2.169 1.00 98.31 101 VAL A C 1
ATOM 756 O O . VAL A 1 101 ? -2.078 -10.218 -1.194 1.00 98.31 101 VAL A O 1
ATOM 759 N N . GLY A 1 102 ? -2.379 -8.597 -2.724 1.00 97.94 102 GLY A N 1
ATOM 760 C CA . GLY A 1 102 ? -3.728 -8.229 -2.283 1.00 97.94 102 GLY A CA 1
ATOM 761 C C . GLY A 1 102 ? -4.709 -9.401 -2.387 1.00 97.94 102 GLY A C 1
ATOM 762 O O . GLY A 1 102 ? -5.412 -9.695 -1.424 1.00 97.94 102 GLY A O 1
ATOM 763 N N . GLN A 1 103 ? -4.668 -10.143 -3.499 1.00 98.38 103 GLN A N 1
ATOM 764 C CA . GLN A 1 103 ? -5.505 -11.335 -3.701 1.00 98.38 103 GLN A CA 1
ATOM 765 C C . GLN A 1 103 ? -5.211 -12.429 -2.668 1.00 98.38 103 GLN A C 1
ATOM 767 O O . GLN A 1 103 ? -6.137 -13.007 -2.098 1.00 98.38 103 GLN A O 1
ATOM 772 N N . VAL A 1 104 ? -3.929 -12.694 -2.390 1.00 98.38 104 VAL A N 1
ATOM 773 C CA . VAL A 1 104 ? -3.517 -13.668 -1.367 1.00 98.38 104 VAL A CA 1
ATOM 774 C C . VAL A 1 104 ? -3.999 -13.239 0.020 1.00 98.38 104 VAL A C 1
ATOM 776 O O . VAL A 1 104 ? -4.522 -14.064 0.761 1.00 98.38 104 VAL A O 1
ATOM 779 N N . ILE A 1 105 ? -3.878 -11.956 0.375 1.00 97.00 105 ILE A N 1
ATOM 780 C CA . ILE A 1 105 ? -4.397 -11.437 1.650 1.00 97.00 105 ILE A CA 1
ATOM 781 C C . ILE A 1 105 ? -5.906 -11.668 1.746 1.00 97.00 105 ILE A C 1
ATOM 783 O O . ILE A 1 105 ? -6.373 -12.171 2.765 1.00 97.00 105 ILE A O 1
ATOM 787 N N . THR A 1 106 ? -6.661 -11.349 0.693 1.00 96.38 106 THR A N 1
ATOM 788 C CA . THR A 1 106 ? -8.110 -11.574 0.654 1.00 96.38 106 THR A CA 1
ATOM 789 C C . THR A 1 106 ? -8.466 -13.036 0.896 1.00 96.38 106 THR A C 1
ATOM 791 O O . THR A 1 106 ? -9.347 -13.306 1.702 1.00 96.38 106 THR A O 1
ATOM 794 N N . GLN A 1 107 ? -7.752 -13.976 0.275 1.00 96.50 107 GLN A N 1
ATOM 795 C CA . GLN A 1 107 ? -7.970 -15.415 0.469 1.00 96.50 107 GLN A CA 1
ATOM 796 C C . GLN A 1 107 ? -7.616 -15.915 1.876 1.00 96.50 107 GLN A C 1
ATOM 798 O O . GLN A 1 107 ? -8.123 -16.948 2.293 1.00 96.50 107 GLN A O 1
ATOM 803 N N . LEU A 1 108 ? -6.711 -15.236 2.585 1.00 94.06 108 LEU A N 1
ATOM 804 C CA . LEU A 1 108 ? -6.271 -15.645 3.922 1.00 94.06 108 LEU A CA 1
ATOM 805 C C . LEU A 1 108 ? -7.175 -15.135 5.042 1.00 94.06 108 LEU A C 1
ATOM 807 O O . LEU A 1 108 ? -7.124 -15.681 6.145 1.00 94.06 108 LEU A O 1
ATOM 811 N N . ILE A 1 109 ? -7.920 -14.055 4.800 1.00 90.75 109 ILE A N 1
ATOM 812 C CA . ILE A 1 109 ? -8.752 -13.432 5.834 1.00 90.75 109 ILE A CA 1
ATOM 813 C C . ILE A 1 109 ? -10.248 -13.636 5.617 1.00 90.75 109 ILE A C 1
ATOM 815 O O . ILE A 1 109 ? -10.985 -13.486 6.586 1.00 90.75 109 ILE A O 1
ATOM 819 N N . LEU A 1 110 ? -10.689 -13.955 4.394 1.00 84.94 110 LEU A N 1
ATOM 820 C CA . LEU A 1 110 ? -12.047 -14.430 4.105 1.00 84.94 110 LEU A CA 1
ATOM 821 C C . LEU A 1 110 ? -12.180 -15.923 4.411 1.00 84.94 110 LEU A C 1
ATOM 823 O O . LEU A 1 110 ? -13.230 -16.283 4.984 1.00 84.94 110 LEU A O 1
#

Foldseek 3Di:
DDDDFVVQLVVQCCLQPVPPDDPVVNVVQLVVQLVDPPQVLALVLQADPPKRWGWDWDDDPQQKTKIWHWIDDDNDIGTGIDIDHDNPDDPNVSRVVRSVVSNVVNVVPD

InterPro domains:
  IPR000871 Beta-lactamase, class-A [PTHR35333] (1-108)
  IPR012338 Beta-lactamase/transpeptidase-like [G3DSA:3.40.710.10] (1-109)
  IPR012338 Beta-lactamase/transpeptidase-like [SSF56601] (1-107)
  IPR045155 Beta-lactamase class A, catalytic domain [PF13354] (2-107)

Solvent-accessible surface area (backbone atoms only — not comparable to full-atom values): 6011 Å² total; per-residue (Å²): 142,87,87,50,47,71,60,48,18,52,49,44,36,30,46,68,73,57,70,74,44,55,73,70,55,28,54,51,50,52,53,52,23,46,64,47,84,79,33,68,60,18,44,61,56,24,40,68,88,87,46,56,56,24,40,51,59,47,79,42,96,75,28,30,39,31,40,36,33,35,40,43,55,93,97,40,84,44,54,40,43,48,77,48,72,45,62,88,50,55,73,66,57,42,28,47,54,42,9,50,52,24,36,51,51,48,69,74,74,108

Secondary structure (DSSP, 8-state):
----HHHHHHHHHHHHHSSSS-HHHHHHHHHHHHT-SS-TTTHHHHS-TTS-EEEEEEE-TTSEEEEEEEEEETTEEEEEEEEEE-TTS-HHHHHHHHHHHHHHHHHHH-

Nearest PDB structures (foldseek):
  2qpn-assembly2_B  TM=9.946E-01  e=4.592E-17  unclassified
  3v3s-assembly2_B  TM=9.909E-01  e=6.694E-17  Pseudomonas aeruginosa
  3v3r-assembly2_B  TM=9.935E-01  e=1.039E-16  Acinetobacter baumannii
  5f82-assembly2_B  TM=9.939E-01  e=8.605E-17  Pseudomonas aeruginosa
  3tsg-assembly2_B  TM=9.915E-01  e=1.422E-16  Acinetobacter baumannii